Protein AF-A0A134A9V7-F1 (afdb_monomer_lite)

Sequence (49 aa):
MKSFTQIGREENTSISTVMRIFHDIEVPHKELDYETVYLDEFRLTNSSD

Foldseek 3Di:
DDDLVRVCVVVVHDSVVSVVVVVPPPDPPPPPPVVVVVVVVVCVVPVPD

Structure (mmCIF, N/CA/C/O backbone):
data_AF-A0A134A9V7-F1
#
_entry.id   AF-A0A134A9V7-F1
#
loop_
_atom_site.group_PDB
_atom_site.id
_atom_site.type_symbol
_atom_site.label_atom_id
_atom_site.label_alt_id
_atom_site.label_comp_id
_atom_site.label_asym_id
_atom_site.label_entity_id
_atom_site.label_seq_id
_atom_site.pdbx_PDB_ins_code
_atom_site.Cartn_x
_atom_site.Cartn_y
_atom_site.Cartn_z
_atom_site.occupancy
_atom_site.B_iso_or_equiv
_a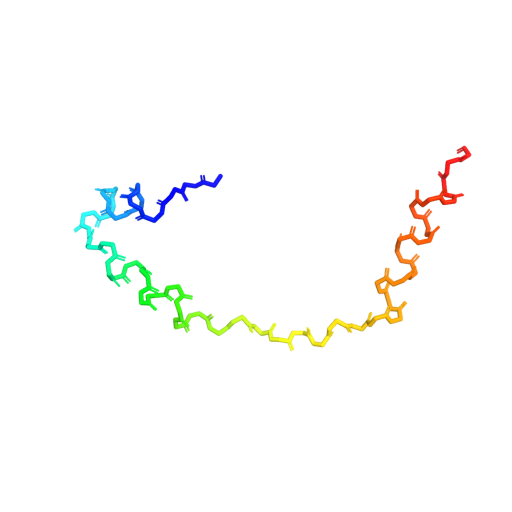tom_site.auth_seq_id
_atom_site.auth_comp_id
_atom_site.auth_asym_id
_atom_site.auth_atom_id
_atom_site.pdbx_PDB_model_num
ATOM 1 N N . MET A 1 1 ? 10.291 0.460 10.381 1.00 79.19 1 MET A N 1
ATOM 2 C CA . MET A 1 1 ? 9.102 0.359 9.506 1.00 79.19 1 MET A CA 1
ATOM 3 C C . MET A 1 1 ? 7.911 -0.048 10.365 1.00 79.19 1 MET A C 1
ATOM 5 O O . MET A 1 1 ? 8.083 -0.954 11.173 1.00 79.19 1 MET A O 1
ATOM 9 N N . LYS A 1 2 ? 6.753 0.614 10.251 1.00 87.31 2 LYS A N 1
ATOM 10 C CA . LYS A 1 2 ? 5.511 0.160 10.910 1.00 87.31 2 LYS A CA 1
ATOM 11 C C . LYS A 1 2 ? 4.862 -0.954 10.078 1.00 87.31 2 LYS A C 1
ATOM 13 O O . LYS A 1 2 ? 5.048 -0.985 8.865 1.00 87.31 2 LYS A O 1
ATOM 18 N N . SER A 1 3 ? 4.119 -1.861 10.709 1.00 90.06 3 SER A N 1
ATOM 19 C CA . SER A 1 3 ? 3.356 -2.896 9.999 1.00 90.06 3 SER A CA 1
ATOM 20 C C . SER A 1 3 ? 2.050 -2.339 9.424 1.00 90.06 3 SER A C 1
ATOM 22 O O . SER A 1 3 ? 1.484 -1.386 9.961 1.00 90.06 3 SER A O 1
ATOM 24 N N . PHE A 1 4 ? 1.514 -2.963 8.371 1.00 90.12 4 PHE A N 1
ATOM 25 C CA . PHE A 1 4 ? 0.229 -2.553 7.786 1.00 90.12 4 PHE A CA 1
ATOM 26 C C . PHE A 1 4 ? -0.932 -2.605 8.789 1.00 90.12 4 PHE A C 1
ATOM 28 O O . PHE A 1 4 ? -1.833 -1.773 8.732 1.00 90.12 4 PHE A O 1
ATOM 35 N N . THR A 1 5 ? -0.886 -3.521 9.761 1.00 92.50 5 THR A N 1
ATOM 36 C CA . THR A 1 5 ? -1.858 -3.571 10.862 1.00 92.50 5 THR A CA 1
ATOM 37 C C . THR A 1 5 ? -1.743 -2.361 11.786 1.00 92.50 5 THR A C 1
ATOM 39 O O . THR A 1 5 ? -2.760 -1.846 12.244 1.00 92.50 5 THR A O 1
ATOM 42 N N . GLN A 1 6 ? -0.519 -1.913 12.082 1.00 94.62 6 GLN A N 1
ATOM 43 C CA . GLN A 1 6 ? -0.286 -0.722 12.905 1.00 94.62 6 GLN A CA 1
ATOM 44 C C . GLN A 1 6 ? -0.787 0.533 12.190 1.00 94.62 6 GLN A C 1
ATOM 46 O O . GLN A 1 6 ? -1.511 1.311 12.797 1.00 94.62 6 GLN A O 1
ATOM 51 N N . ILE A 1 7 ? -0.490 0.664 10.896 1.00 92.75 7 ILE A N 1
A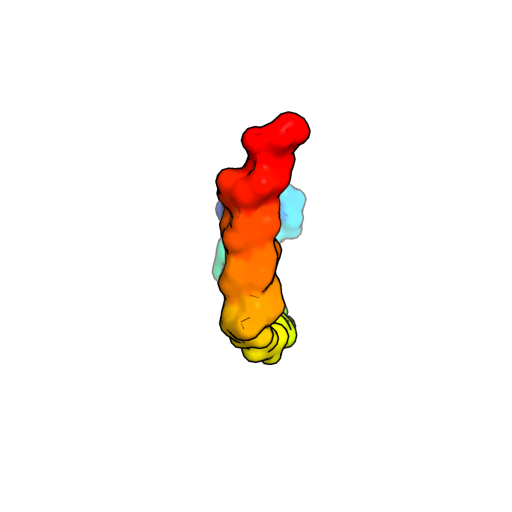TOM 52 C CA . ILE A 1 7 ? -0.974 1.769 10.057 1.00 92.75 7 ILE A CA 1
ATOM 53 C C . ILE A 1 7 ? -2.505 1.767 10.004 1.00 92.75 7 ILE A C 1
ATOM 55 O O . ILE A 1 7 ? -3.126 2.792 10.247 1.00 92.75 7 ILE A O 1
ATOM 59 N N . GLY A 1 8 ? -3.126 0.604 9.781 1.00 91.75 8 GLY A N 1
ATOM 60 C CA . GLY A 1 8 ? -4.584 0.484 9.784 1.00 91.75 8 GLY A CA 1
ATOM 61 C C . GLY A 1 8 ? -5.217 0.951 11.099 1.00 91.75 8 GLY A C 1
ATOM 62 O O . GLY A 1 8 ? -6.205 1.677 11.091 1.00 91.75 8 GLY A O 1
ATOM 63 N N . ARG A 1 9 ? -4.622 0.592 12.245 1.00 93.38 9 ARG A N 1
ATOM 64 C CA . ARG A 1 9 ? -5.109 1.034 13.562 1.00 93.38 9 ARG A CA 1
ATOM 65 C C . ARG A 1 9 ? -4.911 2.529 13.810 1.00 93.38 9 ARG A C 1
ATOM 67 O O . ARG A 1 9 ? -5.810 3.147 14.364 1.00 93.38 9 ARG A O 1
ATOM 74 N N . GLU A 1 10 ? -3.759 3.087 13.440 1.00 95.12 10 GLU A N 1
ATOM 75 C CA . GLU A 1 10 ? -3.460 4.517 13.614 1.00 95.12 10 GLU A CA 1
ATOM 76 C C . GLU A 1 10 ? -4.366 5.396 12.742 1.00 95.12 10 GLU A C 1
ATOM 78 O O . GLU A 1 10 ? -4.917 6.379 13.227 1.00 95.12 10 GLU A O 1
ATOM 83 N N . GLU A 1 11 ? -4.590 4.989 11.494 1.00 91.75 11 GLU A N 1
ATOM 84 C CA . GLU A 1 11 ? -5.403 5.716 10.510 1.00 91.75 11 GLU A CA 1
ATOM 85 C C . GLU A 1 11 ? -6.903 5.370 10.591 1.00 91.75 11 GLU A C 1
ATOM 87 O O . GLU A 1 11 ? -7.687 5.766 9.728 1.00 91.75 11 GLU A O 1
ATOM 92 N N . ASN A 1 12 ? -7.319 4.597 11.604 1.00 95.56 12 ASN A N 1
ATOM 93 C CA . ASN A 1 12 ? -8.692 4.110 11.788 1.00 95.56 12 ASN A CA 1
ATOM 94 C C . ASN A 1 12 ? -9.303 3.504 10.502 1.00 95.56 12 ASN A C 1
ATOM 96 O O . ASN A 1 12 ? -10.458 3.749 10.149 1.00 95.56 12 ASN A O 1
ATOM 100 N N . THR A 1 13 ? -8.501 2.719 9.782 1.00 93.19 13 THR A N 1
ATOM 101 C CA . THR A 1 13 ? -8.846 2.121 8.491 1.00 93.19 13 THR A CA 1
ATOM 102 C C . THR A 1 13 ? -8.585 0.617 8.481 1.00 93.19 13 THR A C 1
ATOM 104 O O . THR A 1 13 ? -7.843 0.065 9.299 1.00 93.19 13 THR A O 1
ATOM 107 N N . SER A 1 14 ? -9.212 -0.096 7.548 1.00 93.62 14 SER A N 1
ATOM 108 C CA . SER A 1 14 ? -9.014 -1.538 7.435 1.00 93.62 14 SER A CA 1
ATOM 109 C C . SER A 1 14 ? -7.643 -1.861 6.842 1.00 93.62 14 SER A C 1
ATOM 111 O O . SER A 1 14 ? -7.147 -1.180 5.943 1.00 93.62 14 SER A O 1
ATOM 113 N N . ILE A 1 15 ? -7.064 -2.985 7.266 1.00 91.12 15 ILE A N 1
ATOM 114 C CA . ILE A 1 15 ? -5.821 -3.487 6.670 1.00 91.12 15 ILE A CA 1
ATOM 115 C C . ILE A 1 15 ? -5.965 -3.755 5.165 1.00 91.12 15 ILE A C 1
ATOM 117 O O . ILE A 1 15 ? -5.015 -3.559 4.416 1.00 91.12 15 ILE A O 1
ATOM 121 N N . SER A 1 16 ? -7.162 -4.137 4.705 1.00 90.44 16 SER A N 1
ATOM 122 C CA . SER A 1 16 ? -7.456 -4.309 3.279 1.00 90.44 16 SER A CA 1
ATOM 123 C C . SER A 1 16 ? -7.349 -2.999 2.498 1.00 90.44 16 SER A C 1
ATOM 125 O O . SER A 1 16 ? -6.871 -3.005 1.368 1.00 90.44 16 SER A O 1
ATOM 127 N N . THR A 1 17 ? -7.736 -1.875 3.104 1.00 92.81 17 THR A N 1
ATOM 128 C CA . THR A 1 17 ? -7.624 -0.547 2.488 1.00 92.81 17 THR A CA 1
ATOM 129 C C . THR A 1 17 ? -6.165 -0.127 2.378 1.00 92.81 17 THR A C 1
ATOM 131 O O . THR A 1 17 ? -5.748 0.332 1.319 1.00 92.81 17 THR A O 1
ATOM 134 N N . VAL A 1 18 ? -5.376 -0.358 3.434 1.00 91.06 18 VAL A N 1
ATOM 135 C CA . VAL A 1 18 ? -3.924 -0.126 3.415 1.00 91.06 18 VAL A CA 1
ATOM 136 C C . VAL A 1 18 ? -3.279 -0.953 2.302 1.00 91.06 18 VAL A C 1
ATOM 138 O O . VAL A 1 18 ? -2.628 -0.396 1.427 1.00 91.06 18 VAL A O 1
ATOM 141 N N . MET A 1 19 ? -3.530 -2.264 2.266 1.00 88.56 19 MET A N 1
ATOM 142 C CA . MET A 1 19 ? -2.975 -3.153 1.241 1.00 88.56 19 MET A CA 1
ATOM 143 C C . MET A 1 19 ? -3.328 -2.716 -0.181 1.00 88.56 19 MET A C 1
ATOM 145 O O . MET A 1 19 ? -2.462 -2.776 -1.050 1.00 88.56 19 MET A O 1
ATOM 149 N N . ARG A 1 20 ? -4.568 -2.267 -0.414 1.00 89.56 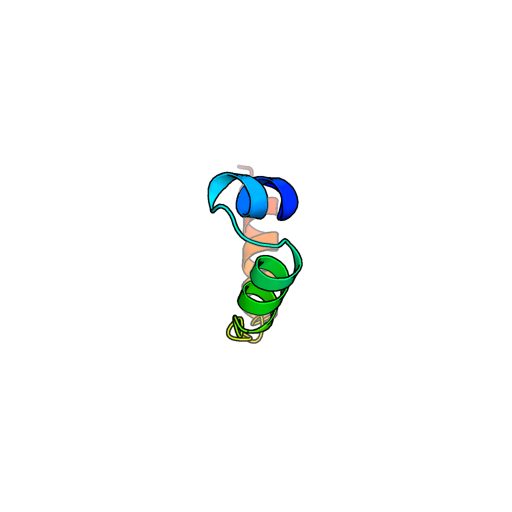20 ARG A N 1
ATOM 150 C CA . ARG A 1 20 ? -5.005 -1.772 -1.725 1.00 89.56 20 ARG A CA 1
ATOM 151 C C . ARG A 1 20 ? -4.194 -0.553 -2.155 1.00 89.56 20 ARG A C 1
ATOM 153 O O . ARG A 1 20 ? -3.623 -0.574 -3.232 1.00 89.56 20 ARG A O 1
ATOM 160 N N . ILE A 1 21 ? -4.062 0.447 -1.281 1.00 88.25 21 ILE A N 1
ATOM 161 C CA . ILE A 1 21 ? -3.272 1.654 -1.570 1.00 88.25 21 ILE A CA 1
ATOM 162 C C . ILE A 1 21 ? -1.828 1.280 -1.910 1.00 88.25 21 ILE A C 1
ATOM 164 O O . ILE A 1 21 ? -1.285 1.784 -2.881 1.00 88.25 21 ILE A O 1
ATOM 168 N N . PHE A 1 22 ? -1.215 0.375 -1.146 1.00 84.44 22 PHE A N 1
ATOM 169 C CA . PHE A 1 22 ? 0.159 -0.055 -1.412 1.00 84.44 22 PHE A CA 1
ATOM 170 C C . PHE A 1 22 ? 0.317 -0.835 -2.724 1.00 84.44 22 PHE A C 1
ATOM 172 O O . PHE A 1 22 ? 1.364 -0.717 -3.349 1.00 84.44 22 PHE A O 1
ATOM 179 N N . HIS A 1 23 ? -0.689 -1.606 -3.148 1.00 83.50 23 HIS A N 1
ATOM 180 C CA . HIS A 1 23 ? -0.679 -2.272 -4.457 1.00 83.50 23 HIS A CA 1
ATOM 181 C C . HIS A 1 23 ? -0.885 -1.292 -5.614 1.00 83.50 23 HIS A C 1
ATOM 183 O O . HIS A 1 23 ? -0.319 -1.496 -6.682 1.00 83.50 23 HIS A O 1
ATOM 189 N N . ASP A 1 24 ? -1.677 -0.242 -5.397 1.00 83.31 24 ASP A N 1
ATOM 190 C CA . ASP A 1 24 ? -1.956 0.787 -6.401 1.00 83.31 24 ASP A CA 1
ATOM 191 C C . ASP A 1 24 ? -0.779 1.764 -6.581 1.00 83.31 24 ASP A C 1
ATOM 193 O O . ASP A 1 24 ? -0.746 2.531 -7.545 1.00 83.31 24 ASP A O 1
ATOM 197 N N . ILE A 1 25 ? 0.202 1.753 -5.670 1.00 82.56 25 ILE A N 1
ATOM 198 C CA . ILE A 1 25 ? 1.462 2.472 -5.860 1.00 82.56 25 ILE A CA 1
ATOM 199 C C . ILE A 1 25 ? 2.276 1.702 -6.898 1.00 82.56 25 ILE A C 1
ATOM 201 O O . ILE A 1 25 ? 3.011 0.764 -6.588 1.00 82.56 25 ILE A O 1
ATOM 205 N N . GLU A 1 26 ? 2.151 2.131 -8.148 1.00 71.25 26 GLU A N 1
ATOM 206 C CA . GLU A 1 26 ? 3.049 1.728 -9.216 1.00 71.25 26 GLU A CA 1
ATOM 207 C C . GLU A 1 26 ? 4.450 2.247 -8.866 1.00 71.25 26 GLU A C 1
ATOM 209 O O . GLU A 1 26 ? 4.746 3.442 -8.953 1.00 71.25 26 GLU A O 1
ATOM 214 N N . VAL A 1 27 ? 5.312 1.355 -8.374 1.00 70.44 27 VAL A N 1
ATOM 215 C CA . VAL A 1 27 ? 6.724 1.684 -8.200 1.00 70.44 27 VAL A CA 1
ATOM 216 C C . VAL A 1 27 ? 7.273 1.839 -9.610 1.00 70.44 27 VAL A C 1
ATOM 218 O O . VAL A 1 27 ? 7.219 0.865 -10.363 1.00 70.44 27 VAL A O 1
ATOM 221 N N . PRO A 1 28 ? 7.789 3.019 -10.003 1.00 68.31 28 PRO A N 1
ATOM 222 C CA . PRO A 1 28 ? 8.425 3.145 -11.297 1.00 68.31 28 PRO A CA 1
ATOM 223 C C . PRO A 1 28 ? 9.526 2.094 -11.354 1.00 68.31 28 PRO A C 1
ATOM 225 O O . PRO A 1 28 ? 10.490 2.146 -10.584 1.00 68.31 28 PRO A O 1
ATOM 228 N N . HIS A 1 29 ? 9.347 1.114 -12.239 1.00 62.25 29 HIS A N 1
ATOM 229 C CA . HIS A 1 29 ? 10.380 0.162 -12.586 1.00 62.25 29 HIS A CA 1
ATOM 230 C C . HIS A 1 29 ? 11.481 0.967 -13.271 1.00 62.25 29 HIS A C 1
ATOM 232 O O . HIS A 1 29 ? 11.515 1.109 -14.489 1.00 62.25 29 HIS A O 1
ATOM 238 N N . LYS A 1 30 ? 12.381 1.550 -12.475 1.00 62.38 30 LYS A N 1
ATOM 239 C CA . LYS A 1 30 ? 13.723 1.811 -12.966 1.00 62.38 30 LYS A CA 1
ATOM 240 C C . LYS A 1 3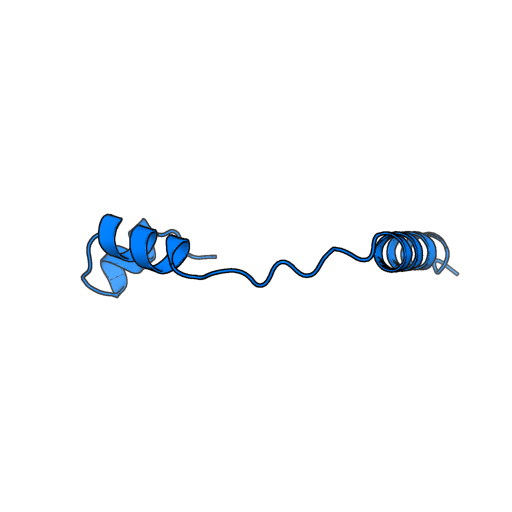0 ? 14.249 0.435 -13.332 1.00 62.38 30 LYS A C 1
ATOM 242 O O . LYS A 1 30 ? 14.407 -0.404 -12.444 1.00 62.38 30 LYS A O 1
ATOM 247 N N . GLU A 1 31 ? 14.456 0.196 -14.624 1.00 63.38 31 GLU A N 1
ATOM 248 C CA . GLU A 1 31 ? 15.405 -0.827 -15.038 1.00 63.38 31 GLU A CA 1
ATOM 249 C C . GLU A 1 31 ? 16.645 -0.570 -14.189 1.00 63.38 31 GLU A C 1
ATOM 251 O O . GLU A 1 31 ? 17.210 0.529 -14.206 1.00 63.38 31 GLU A O 1
ATOM 256 N N . LEU A 1 32 ? 16.958 -1.519 -13.307 1.00 57.66 32 LEU A N 1
ATOM 257 C CA . LEU A 1 32 ? 18.230 -1.491 -12.619 1.00 57.66 32 LEU A CA 1
ATOM 258 C C . LEU A 1 32 ? 19.238 -1.536 -13.754 1.00 57.66 32 LEU A C 1
ATOM 260 O O . LEU A 1 32 ? 19.335 -2.546 -14.446 1.00 57.66 32 LEU A O 1
ATOM 264 N N . ASP A 1 33 ? 19.906 -0.417 -14.006 1.00 61.31 33 ASP A N 1
ATOM 265 C CA . ASP A 1 33 ? 21.057 -0.419 -14.881 1.00 61.31 33 ASP A CA 1
ATOM 266 C C . ASP A 1 33 ? 22.107 -1.262 -14.164 1.00 61.31 33 ASP A C 1
ATOM 268 O O . ASP A 1 33 ? 22.805 -0.799 -13.257 1.00 61.31 33 ASP A O 1
ATOM 272 N N . TYR A 1 34 ? 22.105 -2.554 -14.485 1.00 58.94 34 TYR A N 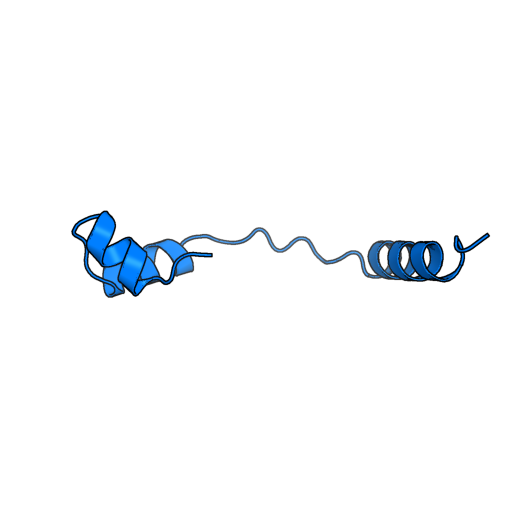1
ATOM 273 C CA . TYR A 1 34 ? 22.946 -3.540 -13.835 1.00 58.94 34 TYR A CA 1
ATOM 274 C C . TYR A 1 34 ? 24.421 -3.151 -13.986 1.00 58.94 34 TYR A C 1
ATOM 276 O O . TYR A 1 34 ? 25.191 -3.424 -13.071 1.00 58.94 34 TYR A O 1
ATOM 284 N N . GLU A 1 35 ? 24.811 -2.431 -15.049 1.00 60.28 35 GLU A N 1
ATOM 285 C CA . GLU A 1 35 ? 26.173 -1.894 -15.184 1.00 60.28 35 GLU A CA 1
ATOM 286 C C . GLU A 1 35 ? 26.511 -0.901 -14.063 1.00 60.28 35 GLU A C 1
ATOM 288 O O . GLU A 1 35 ? 27.590 -0.974 -13.471 1.00 60.28 35 GLU A O 1
ATOM 293 N N . THR A 1 36 ? 25.571 -0.021 -13.710 1.00 58.03 36 THR A N 1
ATOM 294 C CA . THR A 1 36 ? 25.748 0.963 -12.634 1.00 58.03 36 THR A CA 1
ATOM 295 C C . THR A 1 36 ? 25.754 0.304 -11.246 1.00 58.03 36 THR A C 1
ATOM 297 O O . THR A 1 36 ? 26.555 0.685 -10.392 1.00 58.03 36 THR A O 1
ATOM 300 N N . VAL A 1 37 ? 24.924 -0.721 -11.016 1.00 57.38 37 VAL A N 1
ATOM 301 C CA . VAL A 1 37 ? 24.876 -1.449 -9.729 1.00 57.38 37 VAL A CA 1
ATOM 302 C C . VAL A 1 37 ? 26.167 -2.241 -9.475 1.00 57.38 37 VAL A C 1
ATOM 304 O O . VAL A 1 37 ? 26.704 -2.190 -8.368 1.00 57.38 37 VAL A O 1
ATOM 307 N N . TYR A 1 38 ? 26.723 -2.904 -10.499 1.00 56.66 38 TYR A N 1
ATOM 308 C CA . TYR A 1 38 ? 28.007 -3.612 -10.380 1.00 56.66 38 TYR A CA 1
ATOM 309 C C . TYR A 1 38 ? 29.178 -2.669 -10.050 1.00 56.66 38 TYR A C 1
ATOM 311 O O . TYR A 1 38 ? 30.101 -3.059 -9.331 1.00 56.66 38 TYR A O 1
ATOM 319 N N . LEU A 1 39 ? 29.153 -1.428 -10.547 1.00 58.34 39 LEU A N 1
ATOM 320 C CA . LEU A 1 39 ? 30.214 -0.450 -10.289 1.00 58.34 39 LEU A CA 1
ATOM 321 C C . LEU A 1 39 ? 30.232 0.050 -8.835 1.00 58.34 39 LEU A C 1
ATOM 323 O O . LEU A 1 39 ? 31.317 0.245 -8.279 1.00 58.34 39 LEU A O 1
ATOM 327 N N . ASP A 1 40 ? 29.066 0.235 -8.213 1.00 57.72 40 ASP A N 1
ATOM 328 C CA . ASP A 1 40 ? 28.973 0.680 -6.816 1.00 57.72 40 ASP A CA 1
ATOM 329 C C . ASP A 1 40 ? 29.392 -0.425 -5.830 1.00 57.72 40 ASP A C 1
ATOM 331 O O . ASP A 1 40 ? 30.136 -0.156 -4.883 1.00 57.72 40 ASP A O 1
ATOM 335 N N . GLU A 1 41 ? 29.019 -1.686 -6.084 1.00 57.88 41 GLU A N 1
ATOM 336 C CA . GLU A 1 41 ? 29.452 -2.824 -5.256 1.00 57.88 41 GLU A CA 1
ATOM 337 C C . GLU A 1 41 ? 30.971 -3.068 -5.343 1.00 57.88 41 GLU A C 1
ATOM 339 O O . GLU A 1 41 ? 31.621 -3.384 -4.340 1.00 57.88 41 GLU A O 1
ATOM 344 N N . PHE A 1 42 ? 31.574 -2.860 -6.520 1.00 56.94 42 PHE A N 1
ATOM 345 C CA . PHE A 1 42 ? 33.024 -2.988 -6.700 1.00 56.94 42 PHE A CA 1
ATOM 34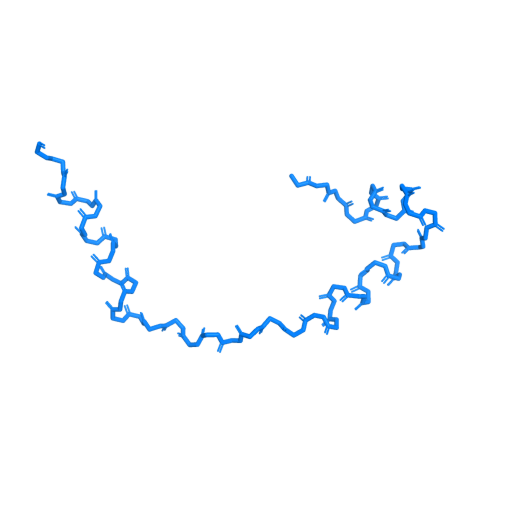6 C C . PHE A 1 42 ? 33.804 -1.834 -6.051 1.00 56.94 42 PHE A C 1
ATOM 348 O O . PHE A 1 42 ? 34.903 -2.034 -5.533 1.00 56.94 42 PHE A O 1
ATOM 355 N N . ARG A 1 43 ? 33.253 -0.615 -6.041 1.00 56.50 43 ARG A N 1
ATOM 356 C CA . ARG A 1 43 ? 33.899 0.532 -5.388 1.00 56.50 43 ARG A CA 1
ATOM 357 C C . ARG A 1 43 ? 33.884 0.419 -3.871 1.00 56.50 43 ARG A C 1
ATOM 359 O O . ARG A 1 43 ? 34.920 0.645 -3.260 1.00 56.50 43 ARG A O 1
ATOM 366 N N . LEU A 1 44 ? 32.765 0.006 -3.279 1.00 55.69 44 LEU A N 1
ATOM 367 C CA . LEU A 1 44 ? 32.642 -0.158 -1.826 1.00 55.69 44 LEU A CA 1
ATOM 368 C C . LEU A 1 44 ? 33.525 -1.288 -1.270 1.00 55.69 44 LEU A C 1
ATOM 370 O O . LEU A 1 44 ? 33.942 -1.228 -0.116 1.00 55.69 44 LEU A O 1
ATOM 374 N N . THR A 1 45 ? 33.838 -2.301 -2.083 1.00 55.94 45 THR A N 1
ATOM 375 C CA . THR A 1 45 ? 34.723 -3.412 -1.692 1.00 55.94 45 THR A CA 1
ATOM 376 C C . THR A 1 45 ? 36.211 -3.104 -1.872 1.00 55.94 45 THR A C 1
ATOM 378 O O . THR A 1 45 ? 37.027 -3.680 -1.158 1.00 55.94 45 THR A O 1
ATOM 381 N N . ASN A 1 46 ? 36.572 -2.173 -2.764 1.00 56.75 46 ASN A N 1
ATOM 382 C CA . ASN A 1 46 ? 37.968 -1.817 -3.056 1.00 56.75 46 ASN A CA 1
ATOM 383 C C . ASN A 1 46 ? 38.394 -0.432 -2.536 1.00 56.75 46 ASN A C 1
ATOM 385 O O . ASN A 1 46 ? 39.557 -0.074 -2.673 1.00 56.75 46 ASN A O 1
ATOM 389 N N . SER A 1 47 ? 37.495 0.352 -1.933 1.00 57.69 47 SER A N 1
ATOM 390 C CA . SER A 1 47 ? 37.828 1.631 -1.286 1.00 57.69 47 SER A CA 1
ATOM 391 C C . SER A 1 47 ? 38.156 1.489 0.206 1.00 57.69 47 SER A C 1
ATOM 393 O O . SER A 1 47 ? 37.950 2.431 0.969 1.00 57.69 47 SER A O 1
ATOM 395 N N . SER A 1 48 ? 38.598 0.307 0.639 1.00 57.25 48 SER A N 1
ATOM 396 C CA . SER A 1 48 ? 39.187 0.108 1.967 1.00 57.25 48 SER A CA 1
ATOM 397 C C . SER A 1 48 ? 40.703 0.296 1.869 1.00 57.25 48 SER A C 1
ATOM 399 O O . SER A 1 48 ? 41.440 -0.683 1.923 1.00 57.25 48 SER A O 1
ATOM 401 N N . ASP A 1 49 ? 41.127 1.546 1.680 1.00 55.38 49 ASP A N 1
ATOM 402 C CA . ASP A 1 49 ? 42.490 2.034 1.945 1.00 55.38 49 ASP A CA 1
ATOM 403 C C . ASP A 1 49 ? 42.408 3.159 2.989 1.00 55.38 49 ASP A C 1
ATOM 405 O O . ASP A 1 49 ? 41.560 4.069 2.809 1.00 55.38 49 ASP A O 1
#

Secondary structure (DSSP, 8-state):
---HHHHHHHTT--HHHHHHHHHH---------HHHHHHHHHHHHH---

Organism: NCBI:txid157687

Radius of gyration: 18.66 Å; chains: 1; bounding box: 52×10×29 Å

pLDDT: mean 75.12, std 15.65, range [55.38, 95.56]